Protein AF-A0A117M117-F1 (afdb_monomer_lite)

Sequence (108 aa):
MKLKLFFFVLFLSIVLFLTPSCIFRSNQPPLIEKESSGPSGDTLDDCITFEWLVYDDDGYVSLYQYRTDGGEWVDHVAKTSYTWCGYKEGDHTFRSGPKTTKDSLLNR

pLDDT: mean 75.39, std 14.09, range [37.31, 95.12]

Foldseek 3Di:
DVVVVVVVVVVVVVVVVPPPPPPDDDFDFKDFPDFPDWDDDDDPDQKTKTFTDIHGPPDDFQWKWKDKPPDDIDIDGPDRMDMDGDDDPDDMDMDMDGPDDPPDPPPD

Structure (mmCIF, N/CA/C/O backbone):
data_AF-A0A117M117-F1
#
_entry.id   AF-A0A117M117-F1
#
loop_
_atom_site.group_PDB
_atom_site.id
_atom_site.type_symbol
_atom_site.label_atom_id
_atom_site.label_alt_id
_atom_site.label_comp_id
_atom_site.label_asym_id
_atom_site.label_entity_id
_atom_site.label_seq_id
_atom_site.pdbx_PDB_ins_code
_atom_site.Cartn_x
_atom_site.Cartn_y
_atom_site.Cartn_z
_atom_site.occupancy
_atom_site.B_iso_or_equiv
_atom_site.auth_seq_id
_atom_site.auth_comp_id
_atom_site.auth_asym_id
_atom_site.auth_atom_id
_atom_site.pdbx_PDB_model_num
ATOM 1 N N . MET A 1 1 ? 56.160 -15.368 -36.048 1.00 62.97 1 MET A N 1
ATOM 2 C CA . MET A 1 1 ? 54.802 -15.900 -35.758 1.00 62.97 1 MET A CA 1
ATOM 3 C C . MET A 1 1 ? 54.343 -15.669 -34.314 1.00 62.97 1 MET A C 1
ATOM 5 O O . MET A 1 1 ? 53.168 -15.396 -34.126 1.00 62.97 1 MET A O 1
ATOM 9 N N . LYS A 1 2 ? 55.236 -15.690 -33.308 1.00 66.50 2 LYS A N 1
ATOM 10 C CA . LYS A 1 2 ? 54.878 -15.535 -31.879 1.00 66.50 2 LYS A CA 1
ATOM 11 C C . LYS A 1 2 ? 54.277 -14.167 -31.495 1.00 66.50 2 LYS A C 1
ATOM 13 O O . LYS A 1 2 ? 53.386 -14.114 -30.662 1.00 66.50 2 LYS A O 1
ATOM 18 N N . LEU A 1 3 ? 54.695 -13.083 -32.159 1.00 62.28 3 LEU A N 1
ATOM 19 C CA . LEU A 1 3 ? 54.204 -11.727 -31.873 1.00 62.28 3 LEU A CA 1
ATOM 20 C C . LEU A 1 3 ? 52.766 -11.479 -32.377 1.00 62.28 3 LEU A C 1
ATOM 22 O O . LEU A 1 3 ? 51.967 -10.871 -31.680 1.00 62.28 3 LEU A O 1
ATOM 26 N N . LYS A 1 4 ? 52.400 -12.020 -33.550 1.00 68.62 4 LYS A N 1
ATOM 27 C CA . LYS A 1 4 ? 51.019 -11.956 -34.076 1.00 68.62 4 LYS A CA 1
ATOM 28 C C . LYS A 1 4 ? 50.047 -12.791 -33.235 1.00 68.62 4 LYS A C 1
ATOM 30 O O . LYS A 1 4 ? 48.914 -12.377 -33.025 1.00 68.62 4 LYS A O 1
ATOM 35 N N . LEU A 1 5 ? 50.512 -13.935 -32.728 1.00 71.56 5 LEU A N 1
ATOM 36 C CA . LEU A 1 5 ? 49.729 -14.797 -31.843 1.00 71.56 5 LEU A CA 1
ATOM 37 C C . LEU A 1 5 ? 49.471 -14.130 -30.483 1.00 71.56 5 LEU A C 1
ATOM 39 O O . LEU A 1 5 ? 48.366 -14.225 -29.967 1.00 71.56 5 LEU A O 1
ATOM 43 N N . PHE A 1 6 ? 50.451 -13.398 -29.942 1.00 75.25 6 PHE A N 1
ATOM 44 C CA . PHE A 1 6 ? 50.291 -12.648 -28.694 1.00 75.25 6 PHE A CA 1
ATOM 45 C C . PHE A 1 6 ? 49.201 -11.572 -28.794 1.00 75.25 6 PHE A C 1
ATOM 47 O O . PHE A 1 6 ? 48.310 -11.528 -27.952 1.00 75.25 6 PHE A O 1
ATOM 54 N N . PHE A 1 7 ? 49.209 -10.758 -29.856 1.00 76.44 7 PHE A N 1
ATOM 55 C CA . PHE A 1 7 ? 48.164 -9.749 -30.067 1.00 76.44 7 PHE A CA 1
ATOM 56 C C . PHE A 1 7 ? 46.788 -10.363 -30.338 1.00 76.44 7 PHE A C 1
ATOM 58 O O . PHE A 1 7 ? 45.787 -9.813 -29.894 1.00 76.44 7 PHE A O 1
ATOM 65 N N . PHE A 1 8 ? 46.731 -11.514 -31.013 1.00 77.50 8 PHE A N 1
ATOM 66 C CA . PHE A 1 8 ? 45.481 -12.240 -31.232 1.00 77.50 8 PHE A CA 1
ATOM 67 C C . PHE A 1 8 ? 44.883 -12.764 -29.919 1.00 77.50 8 PHE A C 1
ATOM 69 O O . PHE A 1 8 ? 43.697 -12.577 -29.678 1.00 77.50 8 PHE A O 1
ATOM 76 N N . VAL A 1 9 ? 45.701 -13.354 -29.041 1.00 78.38 9 VAL A N 1
ATOM 77 C CA . VAL A 1 9 ? 45.261 -13.837 -27.719 1.00 78.38 9 VAL A CA 1
ATOM 78 C C . VAL A 1 9 ? 44.875 -12.672 -26.804 1.00 78.38 9 VAL A C 1
ATOM 80 O O . VAL A 1 9 ? 43.860 -12.750 -26.117 1.00 78.38 9 VAL A O 1
ATOM 83 N N . LEU A 1 10 ? 45.632 -11.571 -26.835 1.00 75.88 10 LEU A N 1
ATOM 84 C CA . LEU A 1 10 ? 45.311 -10.359 -26.083 1.00 75.88 10 LEU A CA 1
ATOM 85 C C . LEU A 1 10 ? 43.971 -9.769 -26.543 1.00 75.88 10 LEU A C 1
ATOM 87 O O . LEU A 1 10 ? 43.112 -9.488 -25.714 1.00 75.88 10 LEU A O 1
ATOM 91 N N . PHE A 1 11 ? 43.748 -9.666 -27.854 1.00 76.75 11 PHE A N 1
ATOM 92 C CA . PHE A 1 11 ? 42.479 -9.214 -28.421 1.00 76.75 11 PHE A CA 1
ATOM 93 C C . PHE A 1 11 ? 41.319 -10.151 -28.050 1.00 76.75 11 PHE A C 1
ATOM 95 O O . PHE A 1 11 ? 40.284 -9.671 -27.601 1.00 76.75 11 PHE A O 1
ATOM 102 N N . LEU A 1 12 ? 41.505 -11.475 -28.136 1.00 71.31 12 LEU A N 1
ATOM 103 C CA . LEU A 1 12 ? 40.491 -12.457 -27.735 1.00 71.31 12 LEU A CA 1
ATOM 104 C C . L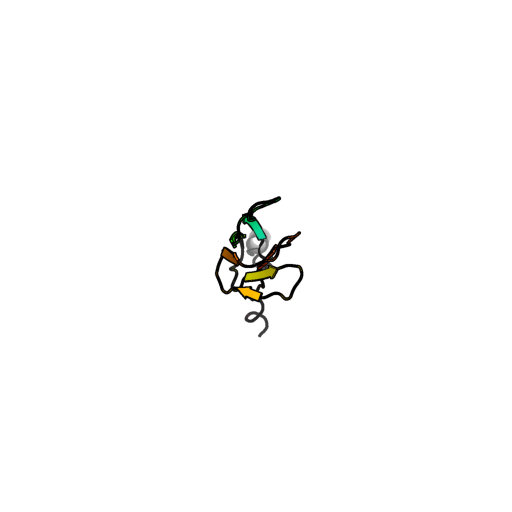EU A 1 12 ? 40.143 -12.347 -26.240 1.00 71.31 12 LEU A C 1
ATOM 106 O O . LEU A 1 12 ? 38.974 -12.421 -25.875 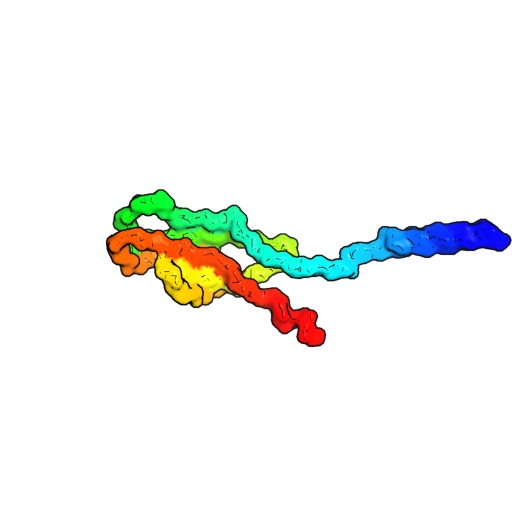1.00 71.31 12 LEU A O 1
ATOM 110 N N . SER A 1 13 ? 41.144 -12.125 -25.378 1.00 72.12 13 SER A N 1
ATOM 111 C CA . SER A 1 13 ? 40.929 -11.914 -23.942 1.00 72.12 13 SER A CA 1
ATOM 112 C C . SER A 1 13 ? 40.184 -10.613 -23.656 1.00 72.12 13 SER A C 1
ATOM 114 O O . SER A 1 13 ? 39.241 -10.615 -22.878 1.00 72.12 13 SER A O 1
ATOM 116 N N . ILE A 1 14 ? 40.534 -9.518 -24.337 1.00 69.12 14 ILE A N 1
ATOM 117 C CA . ILE A 1 14 ? 39.855 -8.229 -24.191 1.00 69.12 14 ILE A CA 1
ATOM 118 C C . ILE A 1 14 ? 38.399 -8.352 -24.646 1.00 69.12 14 ILE A C 1
ATOM 120 O O . ILE A 1 14 ? 37.514 -7.882 -23.949 1.00 69.12 14 ILE A O 1
ATOM 124 N N . VAL A 1 15 ? 38.124 -9.052 -25.750 1.00 66.25 15 VAL A N 1
ATOM 125 C CA . VAL A 1 15 ? 36.752 -9.323 -26.212 1.00 66.25 15 VAL A CA 1
ATOM 126 C C . VAL A 1 15 ? 35.966 -10.171 -25.200 1.00 66.25 15 VAL A C 1
ATOM 128 O O . VAL A 1 15 ? 34.791 -9.895 -24.989 1.00 66.25 15 VAL A O 1
ATOM 131 N N . LEU A 1 16 ? 36.605 -11.131 -24.516 1.00 59.19 16 LEU A N 1
ATOM 132 C CA . LEU A 1 16 ? 36.001 -11.909 -23.419 1.00 59.19 16 LEU A CA 1
ATOM 133 C C . LEU A 1 16 ? 35.727 -11.075 -22.150 1.00 59.19 16 LEU A C 1
ATOM 135 O O . LEU A 1 16 ? 34.789 -11.385 -21.425 1.00 59.19 16 LEU A O 1
ATOM 139 N N . PHE A 1 17 ? 36.503 -10.017 -21.883 1.00 58.53 17 PHE A N 1
ATOM 140 C CA . PHE A 1 17 ? 36.262 -9.069 -20.779 1.00 58.53 17 PHE A CA 1
ATOM 141 C C . PHE A 1 17 ? 35.341 -7.895 -21.164 1.00 58.53 17 PHE A C 1
ATOM 143 O O . PHE A 1 17 ? 34.839 -7.199 -20.284 1.00 58.53 17 PHE A O 1
ATOM 150 N N . LEU A 1 18 ? 35.121 -7.669 -22.464 1.00 56.16 18 LEU A N 1
ATOM 151 C CA . LEU A 1 18 ? 34.240 -6.637 -23.018 1.00 56.16 18 LEU A CA 1
ATOM 152 C C . LEU A 1 18 ? 32.874 -7.177 -23.448 1.00 56.16 18 LEU A C 1
ATOM 154 O O . LEU A 1 18 ? 32.073 -6.403 -23.973 1.00 56.16 18 LEU A O 1
ATOM 158 N N . THR A 1 19 ? 32.566 -8.463 -23.238 1.00 58.62 19 THR A N 1
ATOM 159 C CA . THR A 1 19 ? 31.166 -8.881 -23.304 1.00 58.62 19 THR A CA 1
ATOM 160 C C . THR A 1 19 ? 30.449 -8.137 -22.184 1.00 58.62 19 THR A C 1
ATOM 162 O O . THR A 1 19 ? 30.773 -8.380 -21.017 1.00 58.62 19 THR A O 1
ATOM 165 N N . PRO A 1 20 ? 29.523 -7.209 -22.483 1.00 59.50 20 PRO A N 1
ATOM 166 C CA . PRO A 1 20 ? 28.712 -6.635 -21.432 1.00 59.50 20 PRO A CA 1
ATOM 167 C C . PRO A 1 20 ? 28.053 -7.810 -20.722 1.00 59.50 20 PRO A C 1
ATOM 169 O O . PRO A 1 20 ? 27.598 -8.753 -21.374 1.00 59.50 20 PRO A O 1
ATOM 172 N N . SER A 1 21 ? 28.005 -7.759 -19.400 1.00 58.28 21 SER A N 1
ATOM 173 C CA . SER A 1 21 ? 27.221 -8.653 -18.552 1.00 58.28 21 SER A CA 1
ATOM 174 C C . SER A 1 21 ? 25.712 -8.476 -18.810 1.00 58.28 21 SER A C 1
ATOM 176 O O . SER A 1 21 ? 24.921 -8.311 -17.893 1.00 58.28 21 SER A O 1
ATOM 178 N N . CYS A 1 22 ? 25.299 -8.451 -20.076 1.00 58.56 22 CYS A N 1
ATOM 179 C CA . CYS A 1 22 ? 23.939 -8.508 -20.568 1.00 58.56 22 CYS A CA 1
ATOM 180 C C . CYS A 1 22 ? 23.577 -9.988 -20.703 1.00 58.56 22 CYS A C 1
ATOM 182 O O . CYS A 1 22 ? 23.386 -10.528 -21.788 1.00 58.56 22 CYS A O 1
ATOM 184 N N . ILE A 1 23 ? 23.552 -10.683 -19.575 1.00 54.88 23 ILE A N 1
ATOM 185 C CA . ILE A 1 23 ? 22.803 -11.925 -19.470 1.00 54.88 23 ILE A CA 1
ATOM 186 C C . ILE A 1 23 ? 21.710 -11.582 -18.470 1.00 54.88 23 ILE A C 1
ATOM 188 O O . ILE A 1 23 ? 21.960 -11.588 -17.274 1.00 54.88 23 ILE A O 1
ATOM 192 N N . PHE A 1 24 ? 20.572 -11.125 -19.006 1.00 55.47 24 PHE A N 1
ATOM 193 C CA . PHE A 1 24 ? 19.278 -10.929 -18.342 1.00 55.47 24 PHE A CA 1
ATOM 194 C C . PHE A 1 24 ? 19.341 -10.604 -16.839 1.00 55.47 24 PHE A C 1
ATOM 196 O O . PHE A 1 24 ? 19.401 -11.510 -16.007 1.00 55.47 24 PHE A O 1
ATOM 203 N N . ARG A 1 25 ? 19.206 -9.324 -16.458 1.00 61.91 25 ARG A N 1
ATOM 204 C CA . ARG A 1 25 ? 18.706 -9.053 -15.103 1.00 61.91 25 ARG A CA 1
ATOM 205 C C . ARG A 1 25 ? 17.305 -9.653 -15.011 1.00 61.91 25 ARG A C 1
ATOM 207 O O . ARG A 1 25 ? 16.420 -9.253 -15.763 1.00 61.91 25 ARG A O 1
ATOM 214 N N . SER A 1 26 ? 17.143 -10.652 -14.144 1.00 67.50 26 SER A N 1
ATOM 215 C CA . SER A 1 26 ? 15.820 -11.135 -13.754 1.00 67.50 26 SER A CA 1
ATOM 216 C C . SER A 1 26 ? 15.041 -9.965 -13.176 1.00 67.50 26 SER A C 1
ATOM 218 O O . SER A 1 26 ? 15.611 -9.207 -12.394 1.00 67.50 26 SER A O 1
ATOM 220 N N . ASN A 1 27 ? 13.763 -9.860 -13.535 1.00 67.69 27 ASN A N 1
ATOM 221 C CA . ASN A 1 27 ? 12.874 -8.876 -12.937 1.00 67.69 27 ASN A CA 1
ATOM 222 C C . ASN A 1 27 ? 12.843 -9.061 -11.416 1.00 67.69 27 ASN A C 1
ATOM 224 O O . ASN A 1 27 ? 12.623 -10.182 -10.940 1.00 67.69 27 ASN A O 1
ATOM 228 N N . GLN A 1 28 ? 13.052 -7.986 -10.669 1.00 70.69 28 GLN A N 1
ATOM 229 C CA . GLN A 1 28 ? 12.883 -7.973 -9.225 1.00 70.69 28 GLN A CA 1
ATOM 230 C C . GLN A 1 28 ? 11.432 -7.602 -8.882 1.00 70.69 28 GLN A C 1
ATOM 232 O O . GLN A 1 28 ? 10.774 -6.867 -9.621 1.00 70.69 28 GLN A O 1
ATOM 237 N N . PRO A 1 29 ? 10.859 -8.162 -7.802 1.00 70.31 29 PRO A N 1
ATOM 238 C CA . PRO A 1 29 ? 9.561 -7.707 -7.339 1.00 70.31 29 PRO A CA 1
ATOM 239 C C . PRO A 1 29 ? 9.674 -6.251 -6.853 1.00 70.31 29 PRO A C 1
ATOM 241 O O . PRO A 1 29 ? 10.667 -5.907 -6.207 1.00 70.31 29 PRO A O 1
ATOM 244 N N . PRO A 1 30 ? 8.656 -5.415 -7.105 1.00 71.94 30 PRO A N 1
ATOM 245 C CA . PRO A 1 30 ? 8.628 -4.044 -6.611 1.00 71.94 30 PRO A CA 1
ATOM 246 C C . PRO A 1 30 ? 8.710 -4.002 -5.078 1.00 71.94 30 PRO A C 1
ATOM 248 O O . PRO A 1 30 ? 8.064 -4.791 -4.382 1.00 71.94 30 PRO A O 1
ATOM 251 N N . LEU A 1 31 ? 9.483 -3.055 -4.552 1.00 72.12 31 LEU A N 1
ATOM 252 C CA . LEU A 1 31 ? 9.697 -2.847 -3.126 1.00 72.12 31 LEU A CA 1
ATOM 253 C C . LEU A 1 31 ? 8.743 -1.772 -2.596 1.00 72.12 31 LEU A C 1
ATOM 255 O O . LEU A 1 31 ? 8.646 -0.677 -3.148 1.00 72.12 31 LEU A O 1
ATOM 259 N N . ILE A 1 32 ? 8.045 -2.062 -1.498 1.00 68.56 32 ILE A N 1
ATOM 260 C CA . ILE A 1 32 ? 7.271 -1.042 -0.786 1.00 68.56 32 ILE A CA 1
ATOM 261 C C . ILE A 1 32 ? 8.259 -0.221 0.051 1.00 68.56 32 ILE A C 1
ATOM 263 O O . ILE A 1 32 ? 8.751 -0.695 1.072 1.00 68.56 32 ILE A O 1
ATOM 267 N N . GLU A 1 33 ? 8.582 0.993 -0.402 1.00 61.44 33 GLU A N 1
ATOM 268 C CA . GLU A 1 33 ? 9.515 1.892 0.298 1.00 61.44 33 GLU A CA 1
ATOM 269 C C . GLU A 1 33 ? 8.881 2.524 1.534 1.00 61.44 33 GLU A C 1
ATOM 271 O O . GLU A 1 33 ? 9.550 2.755 2.542 1.00 61.44 33 GLU A O 1
ATOM 276 N N . LYS A 1 34 ? 7.580 2.818 1.458 1.00 60.91 34 LYS A N 1
ATOM 277 C CA . LYS A 1 34 ? 6.828 3.390 2.568 1.00 60.91 34 LYS A CA 1
ATOM 278 C C . LYS A 1 34 ? 5.361 3.005 2.454 1.00 60.91 34 LYS A C 1
ATOM 280 O O . LYS A 1 34 ? 4.650 3.507 1.583 1.00 60.91 34 LYS A O 1
ATOM 285 N N . GLU A 1 35 ? 4.892 2.179 3.383 1.00 61.84 35 GLU A N 1
ATOM 286 C CA . GLU A 1 35 ? 3.489 2.222 3.780 1.00 61.84 35 GLU A CA 1
ATOM 287 C C . GLU A 1 35 ? 3.346 3.496 4.614 1.00 61.84 35 GLU A C 1
ATOM 289 O O . GLU A 1 35 ? 3.787 3.551 5.762 1.00 61.84 35 GLU A O 1
ATOM 294 N N . SER A 1 36 ? 2.821 4.577 4.034 1.00 54.97 36 SER A N 1
ATOM 295 C CA . SER A 1 36 ? 2.369 5.709 4.841 1.00 54.97 36 SER A CA 1
ATOM 296 C C . SER A 1 36 ? 1.030 5.277 5.419 1.00 54.97 36 SER A C 1
ATOM 298 O O . SER A 1 36 ? -0.042 5.635 4.928 1.00 54.97 36 SER A O 1
ATOM 300 N N . SER A 1 37 ? 1.123 4.375 6.396 1.00 61.12 37 SER A N 1
ATOM 301 C CA . SER A 1 37 ? -0.007 3.842 7.129 1.00 61.12 37 SER A CA 1
ATOM 302 C C . SER A 1 37 ? -0.853 5.016 7.603 1.00 61.12 37 SER A C 1
ATOM 304 O O . SER A 1 37 ? -0.312 6.025 8.066 1.00 61.12 37 SER A O 1
ATOM 306 N N . GLY A 1 38 ? -2.173 4.873 7.518 1.00 61.19 38 GLY A N 1
ATOM 307 C CA . GLY A 1 38 ? -3.081 5.690 8.312 1.00 61.19 38 GLY A CA 1
ATOM 308 C C . GLY A 1 38 ? -2.704 5.657 9.807 1.00 61.19 38 GLY A C 1
ATOM 309 O O . GLY A 1 38 ? -1.704 5.035 10.185 1.00 61.19 38 GLY A O 1
ATOM 310 N N . PRO A 1 39 ? -3.470 6.327 10.682 1.00 62.19 39 PRO A N 1
ATOM 311 C CA . PRO A 1 39 ? -3.164 6.360 12.107 1.00 62.19 39 PRO A CA 1
ATOM 312 C C . PRO A 1 39 ? -2.869 4.948 12.631 1.00 62.19 39 PRO A C 1
ATOM 314 O O . PRO A 1 39 ? -3.638 4.013 12.418 1.00 62.19 39 PRO A O 1
ATOM 317 N N . SER A 1 40 ? -1.711 4.782 13.269 1.00 64.94 40 SER A N 1
ATOM 318 C CA . SER A 1 40 ? -1.413 3.588 14.049 1.00 64.94 40 SER A CA 1
ATOM 319 C C . SER A 1 40 ? -1.967 3.800 15.456 1.00 64.94 40 SER A C 1
ATOM 321 O O . SER A 1 40 ? -1.556 4.754 16.120 1.00 64.94 40 SER A O 1
ATOM 323 N N . GLY A 1 41 ? -2.852 2.915 15.910 1.00 73.06 41 GLY A N 1
ATOM 324 C CA . GLY A 1 41 ? -3.526 3.019 17.207 1.00 73.06 41 GLY A CA 1
ATOM 325 C C . GLY A 1 41 ? -4.994 3.420 17.076 1.00 73.06 41 GLY A C 1
ATOM 326 O O . GLY A 1 41 ? -5.552 3.401 15.980 1.00 73.06 41 GLY A O 1
ATOM 327 N N . ASP A 1 42 ? -5.608 3.760 18.204 1.00 79.88 42 ASP A N 1
ATOM 328 C CA . ASP A 1 42 ? -7.031 4.090 18.263 1.00 79.88 42 ASP A CA 1
ATOM 329 C C . ASP A 1 42 ? -7.321 5.404 17.522 1.00 79.88 42 ASP A C 1
ATOM 331 O O . ASP A 1 42 ? -6.615 6.403 17.688 1.00 79.88 42 ASP A O 1
ATOM 335 N N . THR A 1 43 ? -8.390 5.423 16.728 1.00 85.75 43 THR A N 1
ATOM 336 C CA . THR A 1 43 ? -8.925 6.641 16.114 1.00 85.75 43 THR A CA 1
ATOM 337 C C . THR A 1 43 ? -10.445 6.685 16.244 1.00 85.75 43 THR A C 1
ATOM 339 O O . THR A 1 43 ? -11.103 5.650 16.323 1.00 85.75 43 THR A O 1
ATOM 342 N N . LEU A 1 44 ? -10.990 7.902 16.282 1.00 87.12 44 LEU A N 1
ATOM 343 C CA . LEU A 1 44 ? -12.427 8.187 16.235 1.00 87.12 44 LEU A CA 1
ATOM 344 C C . LEU A 1 44 ? -12.872 8.663 14.846 1.00 87.12 44 LEU A C 1
ATOM 346 O O . LEU A 1 44 ? -14.008 9.101 14.685 1.00 87.12 44 LEU A O 1
ATOM 350 N N . ASP A 1 45 ? -11.971 8.645 13.863 1.00 88.94 45 ASP A N 1
ATOM 351 C CA . ASP A 1 45 ? -12.314 8.999 12.494 1.00 88.94 45 ASP A CA 1
ATOM 352 C C . ASP A 1 45 ? -13.292 7.964 11.921 1.00 88.94 45 ASP A C 1
ATOM 354 O O . ASP A 1 45 ? -13.164 6.770 12.185 1.00 88.94 45 ASP A O 1
ATOM 358 N N . ASP A 1 46 ? -14.228 8.410 11.084 1.00 89.88 46 ASP A N 1
ATOM 359 C CA . ASP A 1 46 ? -15.128 7.526 10.320 1.00 89.88 46 ASP A CA 1
ATOM 360 C C . ASP A 1 46 ? -14.539 7.135 8.951 1.00 89.88 46 ASP A C 1
ATOM 362 O O . ASP A 1 46 ? -15.100 6.304 8.225 1.00 89.88 46 ASP A O 1
ATOM 366 N N . CYS A 1 47 ? -13.435 7.787 8.576 1.00 90.50 47 CYS A N 1
ATOM 367 C CA . CYS A 1 47 ? -12.724 7.630 7.318 1.00 90.50 47 CYS A CA 1
ATOM 368 C C . CYS A 1 47 ? -11.215 7.762 7.537 1.00 90.50 47 CYS A C 1
ATOM 370 O O . CYS A 1 47 ? -10.749 8.780 8.044 1.00 90.50 47 CYS A O 1
ATOM 372 N N . ILE A 1 48 ? -10.443 6.797 7.043 1.00 89.12 48 ILE A N 1
ATOM 373 C CA . ILE A 1 48 ? -8.978 6.834 7.063 1.00 89.12 48 ILE A CA 1
ATOM 374 C C . ILE A 1 48 ? -8.453 6.805 5.634 1.00 89.12 48 ILE A C 1
ATOM 376 O O . ILE A 1 48 ? -8.851 5.957 4.834 1.00 89.12 48 ILE A O 1
ATOM 380 N N . THR A 1 49 ? -7.515 7.699 5.325 1.00 88.88 49 THR A N 1
ATOM 381 C CA . THR A 1 49 ? -6.764 7.661 4.068 1.00 88.88 49 THR A CA 1
ATOM 382 C C . THR A 1 49 ? -5.425 6.974 4.285 1.00 88.88 49 THR A C 1
ATOM 384 O O . THR A 1 49 ? -4.624 7.395 5.115 1.00 88.88 49 THR A O 1
ATOM 387 N N . PHE A 1 50 ? -5.189 5.923 3.509 1.00 87.62 50 PHE A N 1
ATOM 388 C CA . PHE A 1 50 ? -3.923 5.209 3.431 1.00 87.62 50 PHE A CA 1
ATOM 389 C C . PHE A 1 50 ? -3.191 5.641 2.170 1.00 87.62 50 PHE A C 1
ATOM 391 O O . PHE A 1 50 ? -3.804 5.712 1.104 1.00 87.62 50 PHE A O 1
ATOM 398 N N . GLU A 1 51 ? -1.888 5.882 2.278 1.00 86.12 51 GLU A N 1
ATOM 399 C CA . GLU A 1 51 ? -1.028 6.225 1.146 1.00 86.12 51 GLU A CA 1
ATOM 400 C C . GLU A 1 51 ? 0.171 5.274 1.101 1.00 86.12 51 GLU A C 1
ATOM 402 O O . GLU A 1 51 ? 0.689 4.847 2.134 1.00 86.12 51 GLU A O 1
ATOM 407 N N . TRP A 1 52 ? 0.637 4.919 -0.091 1.00 83.06 52 TRP A N 1
ATOM 408 C CA . TRP A 1 52 ? 1.793 4.040 -0.240 1.00 83.06 52 TRP A CA 1
ATOM 409 C C . TRP A 1 52 ? 2.696 4.463 -1.390 1.00 83.06 52 TRP A C 1
ATOM 411 O O . TRP A 1 52 ? 2.243 4.894 -2.450 1.00 83.06 52 TRP A O 1
ATOM 421 N N . LEU A 1 53 ? 3.998 4.302 -1.172 1.00 78.44 53 LEU A N 1
ATOM 422 C CA . LEU A 1 53 ? 5.037 4.516 -2.170 1.00 78.44 53 LEU A CA 1
ATOM 423 C C . LEU A 1 53 ? 5.692 3.181 -2.503 1.00 78.44 53 LEU A C 1
ATOM 425 O O . LEU A 1 53 ? 6.077 2.420 -1.611 1.00 78.44 53 LEU A O 1
ATOM 429 N N . VAL A 1 54 ? 5.810 2.910 -3.799 1.00 76.56 54 VAL A N 1
ATOM 430 C CA . VAL A 1 54 ? 6.419 1.687 -4.316 1.00 76.56 54 VAL A CA 1
ATOM 431 C C . VAL A 1 54 ? 7.537 2.057 -5.271 1.00 76.56 54 VAL A C 1
ATOM 433 O O . VAL A 1 54 ? 7.354 2.891 -6.158 1.00 76.56 54 VAL A O 1
ATOM 436 N N . TYR A 1 55 ? 8.675 1.415 -5.063 1.00 76.38 55 TYR A N 1
ATOM 437 C CA . TYR A 1 55 ? 9.887 1.571 -5.837 1.00 76.38 55 TYR A CA 1
ATOM 438 C C . TYR A 1 55 ? 10.137 0.303 -6.645 1.00 76.38 55 TYR A C 1
ATOM 440 O O . TYR A 1 55 ? 10.039 -0.811 -6.133 1.00 76.38 55 TYR A O 1
ATOM 448 N N . ASP A 1 56 ? 10.432 0.485 -7.922 1.00 77.56 56 ASP A N 1
ATOM 449 C CA . ASP A 1 56 ? 10.761 -0.585 -8.854 1.00 77.56 56 ASP A CA 1
ATOM 450 C C . ASP A 1 56 ? 11.950 -0.086 -9.686 1.00 77.56 56 ASP A C 1
ATOM 452 O O . ASP A 1 56 ? 11.802 0.816 -10.511 1.00 77.56 56 ASP A O 1
ATOM 456 N N . ASP A 1 57 ? 13.154 -0.569 -9.371 1.00 78.38 57 ASP A N 1
ATOM 457 C CA . ASP A 1 57 ? 14.413 -0.063 -9.932 1.00 78.38 57 ASP A CA 1
ATOM 458 C C . ASP A 1 57 ? 14.693 -0.588 -11.343 1.00 78.38 57 ASP A C 1
ATOM 460 O O . ASP A 1 57 ? 15.476 0.003 -12.095 1.00 78.38 57 ASP A O 1
ATOM 464 N N . ASP A 1 58 ? 14.048 -1.693 -11.710 1.00 74.69 58 ASP A N 1
ATOM 465 C CA . ASP A 1 58 ? 14.188 -2.336 -13.006 1.00 74.69 58 ASP A CA 1
ATOM 466 C C . ASP A 1 58 ? 12.899 -2.284 -13.849 1.00 74.69 58 ASP A C 1
ATOM 468 O O . ASP A 1 58 ? 12.905 -2.750 -14.998 1.00 74.69 58 ASP A O 1
ATOM 472 N N . GLY A 1 59 ? 11.806 -1.715 -13.321 1.00 75.56 59 GLY A N 1
ATOM 473 C CA . GLY A 1 59 ? 10.464 -1.827 -13.890 1.00 75.56 59 GLY A CA 1
ATOM 474 C C . GLY A 1 59 ? 9.471 -0.710 -13.563 1.00 75.56 59 GLY A C 1
ATOM 475 O O . GLY A 1 59 ? 9.813 0.451 -13.354 1.00 75.56 59 GLY A O 1
ATOM 476 N N . TYR A 1 60 ? 8.192 -1.074 -13.651 1.00 73.00 60 TYR A N 1
ATOM 477 C CA . TYR A 1 60 ? 7.059 -0.235 -13.280 1.00 73.00 60 TYR A CA 1
ATOM 478 C C . TYR A 1 60 ? 5.920 -1.108 -12.745 1.00 73.00 60 TYR A C 1
ATOM 480 O O . TYR A 1 60 ? 5.678 -2.225 -13.212 1.00 73.00 60 TYR A O 1
ATOM 488 N N . VAL A 1 61 ? 5.148 -0.555 -11.810 1.00 75.94 61 VAL A N 1
ATOM 489 C CA . VAL A 1 61 ? 3.976 -1.224 -11.240 1.00 75.94 61 VAL A CA 1
ATOM 490 C C . VAL A 1 61 ? 2.737 -0.863 -12.052 1.00 75.94 61 VAL A C 1
ATOM 492 O O . VAL A 1 61 ? 2.313 0.287 -12.100 1.00 75.94 61 VAL A O 1
ATOM 495 N N . SER A 1 62 ? 2.132 -1.860 -12.688 1.00 76.75 62 SER A N 1
ATOM 496 C CA . SER A 1 62 ? 0.915 -1.701 -13.494 1.00 76.75 62 SER A CA 1
ATOM 497 C C . SER A 1 62 ? -0.378 -1.701 -12.673 1.00 76.75 62 SER A C 1
ATOM 499 O O . SER A 1 62 ? -1.396 -1.176 -13.123 1.00 76.75 62 SER A O 1
ATOM 501 N N . LEU A 1 63 ? -0.364 -2.311 -11.485 1.00 81.81 63 LEU A N 1
ATOM 502 C CA . LEU A 1 63 ? -1.558 -2.529 -10.678 1.00 81.81 63 LEU A CA 1
ATOM 503 C C . LEU A 1 63 ? -1.209 -2.649 -9.194 1.00 81.81 63 LEU A C 1
ATOM 505 O O . LEU A 1 63 ? -0.322 -3.421 -8.825 1.00 81.81 63 LEU A O 1
ATOM 509 N N . TYR A 1 64 ? -1.949 -1.920 -8.361 1.00 85.38 64 TYR A N 1
ATOM 510 C CA . TYR A 1 64 ? -1.954 -2.081 -6.911 1.00 85.38 64 TYR A CA 1
ATOM 511 C C . TYR A 1 64 ? -3.196 -2.843 -6.469 1.00 85.38 64 TYR A C 1
ATOM 513 O O . TYR A 1 64 ? -4.190 -2.916 -7.193 1.00 85.38 64 TYR A O 1
ATOM 521 N N . GLN A 1 65 ? -3.136 -3.391 -5.266 1.00 90.38 65 GLN A N 1
ATOM 522 C CA . GLN A 1 65 ? -4.261 -3.990 -4.577 1.00 90.38 65 GLN A CA 1
ATOM 523 C C . GLN A 1 65 ? -4.300 -3.538 -3.128 1.00 90.38 65 GLN A C 1
ATOM 525 O O . GLN A 1 65 ? -3.274 -3.185 -2.543 1.00 90.38 65 GLN A O 1
ATOM 530 N N . TYR A 1 66 ? -5.486 -3.610 -2.541 1.00 90.94 66 TYR A N 1
ATOM 531 C CA . TYR A 1 66 ? -5.671 -3.483 -1.104 1.00 90.94 66 TYR A CA 1
ATOM 532 C C . TYR A 1 66 ? -6.671 -4.518 -0.592 1.00 90.94 66 TYR A C 1
ATOM 534 O O . TYR A 1 66 ? -7.433 -5.101 -1.365 1.00 90.94 66 TYR A O 1
ATOM 542 N N . ARG A 1 67 ? -6.671 -4.741 0.721 1.00 92.75 67 ARG A N 1
ATOM 543 C CA . ARG A 1 67 ? -7.728 -5.470 1.425 1.00 92.75 67 ARG A CA 1
ATOM 544 C C . ARG A 1 67 ? -7.922 -4.928 2.833 1.00 92.75 67 ARG A C 1
ATOM 546 O O . ARG A 1 67 ? -6.978 -4.441 3.459 1.00 92.75 67 ARG A O 1
ATOM 553 N N . THR A 1 68 ? -9.141 -5.079 3.327 1.00 92.81 68 THR A N 1
ATOM 554 C CA . THR A 1 68 ? -9.566 -4.701 4.676 1.00 92.81 68 THR A CA 1
ATOM 555 C C . THR A 1 68 ? -9.964 -5.954 5.446 1.00 92.81 68 THR A C 1
ATOM 557 O O . THR A 1 68 ? -10.594 -6.848 4.881 1.00 92.81 68 THR A O 1
ATOM 560 N N . ASP A 1 69 ? -9.583 -6.037 6.717 1.00 94.06 69 ASP A N 1
ATOM 561 C CA . ASP A 1 69 ? -9.993 -7.079 7.669 1.00 94.06 69 ASP A CA 1
ATOM 562 C C . ASP A 1 69 ? -9.787 -8.514 7.169 1.00 94.06 69 ASP A C 1
ATOM 564 O O . ASP A 1 69 ? -10.587 -9.416 7.405 1.00 94.06 69 ASP A O 1
ATOM 568 N N . GLY A 1 70 ? -8.691 -8.726 6.435 1.00 92.31 70 GLY A N 1
ATOM 569 C CA . GLY A 1 70 ? -8.344 -10.033 5.878 1.00 92.31 70 GLY A CA 1
ATOM 570 C C . GLY A 1 70 ? -9.261 -10.521 4.752 1.00 92.31 70 GLY A C 1
ATOM 571 O O . GLY A 1 70 ? -9.121 -11.674 4.349 1.00 92.31 70 GLY A O 1
ATOM 572 N N . GLY A 1 71 ? -10.149 -9.669 4.232 1.00 95.12 71 GLY A N 1
ATOM 573 C CA . GLY A 1 71 ? -11.009 -9.975 3.092 1.00 95.12 71 GLY A CA 1
ATOM 574 C C . GLY A 1 71 ? -10.254 -10.158 1.771 1.00 95.12 71 GLY A C 1
ATOM 575 O O . GLY A 1 71 ? -9.019 -10.197 1.713 1.00 95.12 71 GLY A O 1
ATOM 576 N N . GLU A 1 72 ? -11.025 -10.260 0.691 1.00 94.94 72 GLU A N 1
ATOM 577 C CA . GLU A 1 72 ? -10.490 -10.422 -0.660 1.00 94.94 72 GLU A CA 1
ATOM 578 C C . GLU A 1 72 ? -9.674 -9.206 -1.109 1.00 94.94 72 GLU A C 1
ATOM 580 O O . GLU A 1 72 ? -9.958 -8.061 -0.749 1.00 94.94 72 GLU A O 1
ATOM 585 N N . TRP A 1 73 ? -8.656 -9.463 -1.931 1.00 91.94 73 TRP A N 1
ATOM 586 C CA . TRP A 1 73 ? -7.871 -8.403 -2.552 1.00 91.94 73 TRP A CA 1
ATOM 587 C C . TRP A 1 73 ? -8.679 -7.695 -3.639 1.00 91.94 73 TRP A C 1
ATOM 589 O O . TRP A 1 73 ? -9.207 -8.331 -4.552 1.00 91.94 73 TRP A O 1
ATOM 599 N N . VAL A 1 74 ? -8.719 -6.368 -3.566 1.00 92.38 74 VAL A N 1
ATOM 600 C CA . VAL A 1 74 ? -9.390 -5.497 -4.533 1.00 92.38 74 VAL A CA 1
ATOM 601 C C . VAL A 1 74 ? -8.350 -4.804 -5.402 1.00 92.38 74 VAL A C 1
ATOM 603 O O . VAL A 1 74 ? -7.386 -4.234 -4.893 1.00 92.38 74 VAL A O 1
ATOM 606 N N . ASP A 1 75 ? -8.557 -4.842 -6.717 1.00 91.44 75 ASP A N 1
ATOM 607 C CA . ASP A 1 75 ? -7.703 -4.177 -7.700 1.00 91.44 75 ASP A CA 1
ATOM 608 C C . ASP A 1 75 ? -7.890 -2.656 -7.648 1.00 91.44 75 ASP A C 1
ATOM 610 O O . ASP A 1 75 ? -8.997 -2.138 -7.790 1.00 91.44 75 ASP A O 1
ATOM 614 N N . HIS A 1 76 ? -6.783 -1.932 -7.486 1.00 87.38 76 HIS A N 1
ATOM 615 C CA . HIS A 1 76 ? -6.743 -0.480 -7.327 1.00 87.38 76 HIS A CA 1
ATOM 616 C C . HIS A 1 76 ? -5.782 0.128 -8.344 1.00 87.38 76 HIS A C 1
ATOM 618 O O . HIS A 1 76 ? -4.613 0.411 -8.078 1.00 87.38 76 HIS A O 1
ATOM 624 N N . VAL A 1 77 ? -6.276 0.249 -9.573 1.00 78.00 77 VAL A N 1
ATOM 625 C CA . VAL A 1 77 ? -5.468 0.586 -10.752 1.00 78.00 77 VAL A CA 1
ATOM 626 C C . VAL A 1 77 ? -4.738 1.923 -10.564 1.00 78.00 77 VAL A C 1
ATOM 628 O O . VAL A 1 77 ? -5.378 2.968 -10.460 1.00 78.00 77 VAL A O 1
ATOM 631 N N . ALA A 1 78 ? -3.399 1.865 -10.551 1.00 67.62 78 ALA A N 1
ATOM 632 C CA . ALA A 1 78 ? -2.444 2.984 -10.568 1.00 67.62 78 ALA A CA 1
ATOM 633 C C . ALA A 1 78 ? -2.662 4.121 -9.543 1.00 67.62 78 ALA A C 1
ATOM 635 O O . ALA A 1 78 ? -2.121 5.213 -9.707 1.00 67.62 78 ALA A O 1
ATOM 636 N N . LYS A 1 79 ? -3.430 3.886 -8.478 1.00 75.00 79 LYS A N 1
ATOM 637 C CA . LYS A 1 79 ? -3.621 4.847 -7.388 1.00 75.00 79 LYS A CA 1
ATOM 638 C C . LYS A 1 79 ? -2.755 4.449 -6.198 1.00 75.00 79 LYS A C 1
ATOM 640 O O . LYS A 1 79 ? -2.763 3.294 -5.784 1.00 75.00 79 LYS A O 1
ATOM 645 N N . THR A 1 80 ? -2.043 5.421 -5.643 1.00 85.12 80 THR A N 1
ATOM 646 C CA . THR A 1 80 ? -1.168 5.273 -4.470 1.00 85.12 80 THR A CA 1
ATOM 647 C C . THR A 1 80 ? -1.856 5.652 -3.161 1.00 85.12 80 THR A C 1
ATOM 649 O O . THR A 1 80 ? -1.195 5.785 -2.136 1.00 85.12 80 THR A O 1
ATOM 652 N N . SER A 1 81 ? -3.176 5.848 -3.184 1.00 87.25 81 SER A N 1
ATOM 653 C CA . SER A 1 81 ? -3.961 6.157 -1.996 1.00 87.25 81 SER A CA 1
ATOM 654 C C . SER A 1 81 ? -5.351 5.538 -2.034 1.00 87.25 81 SER A C 1
ATOM 656 O O . SER A 1 81 ? -5.944 5.363 -3.105 1.00 87.25 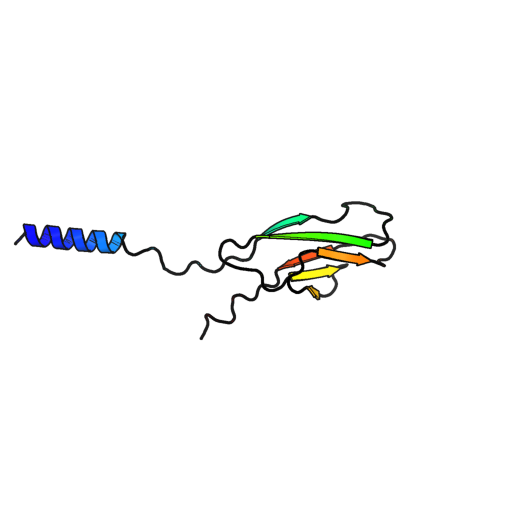81 SER A O 1
ATOM 658 N N . TYR A 1 82 ? -5.885 5.217 -0.860 1.00 90.12 82 TYR A N 1
ATOM 659 C CA . TYR A 1 82 ? -7.246 4.726 -0.683 1.00 90.12 82 TYR A CA 1
ATOM 660 C C . TYR A 1 82 ? -7.853 5.274 0.607 1.00 90.12 82 TYR A C 1
ATOM 662 O O . TYR A 1 82 ? -7.239 5.182 1.668 1.00 90.12 82 TYR A O 1
ATOM 670 N N . THR A 1 83 ? -9.069 5.811 0.511 1.00 91.44 83 THR A N 1
ATOM 671 C CA . THR A 1 83 ? -9.850 6.245 1.673 1.00 91.44 83 THR A CA 1
ATOM 672 C C . THR A 1 83 ? -10.863 5.166 2.024 1.00 91.44 83 THR A C 1
ATOM 674 O O . THR A 1 83 ? -11.775 4.881 1.246 1.00 91.44 83 THR A O 1
ATOM 677 N N . TRP A 1 84 ? -10.701 4.569 3.200 1.00 92.19 84 TRP A N 1
ATOM 678 C CA . TRP A 1 84 ? -11.630 3.598 3.756 1.00 92.19 84 TRP A CA 1
ATOM 679 C C . TRP A 1 84 ? -12.560 4.290 4.748 1.00 92.19 84 TRP A C 1
ATOM 681 O O . TRP A 1 84 ? -12.085 4.839 5.734 1.00 92.19 84 TRP A O 1
ATOM 691 N N . CYS A 1 85 ? -13.867 4.256 4.486 1.00 92.69 85 CYS A N 1
ATOM 692 C CA . CYS A 1 85 ? -14.896 4.814 5.362 1.00 92.69 85 CYS A CA 1
ATOM 693 C C . CYS A 1 85 ? -15.895 3.745 5.814 1.00 92.69 85 CYS A C 1
ATOM 695 O O . CYS A 1 85 ? -16.073 2.732 5.131 1.00 92.69 85 CYS A O 1
ATOM 697 N N . GLY A 1 86 ? -16.617 4.023 6.902 1.00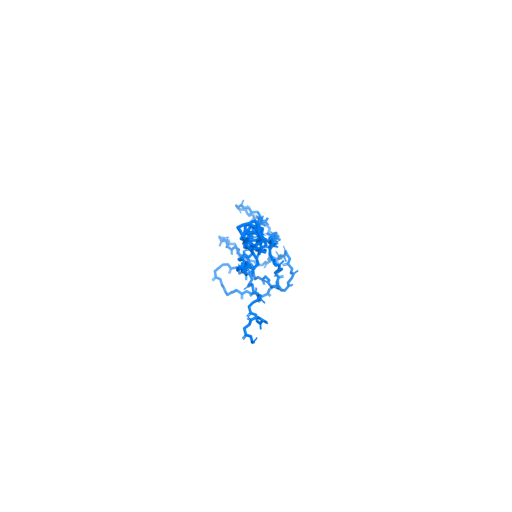 91.44 86 GLY A N 1
ATOM 698 C CA . GLY A 1 86 ? -17.788 3.239 7.314 1.00 91.44 86 GLY A CA 1
ATOM 699 C C . GLY A 1 86 ? -17.458 1.847 7.858 1.00 91.44 86 GLY A C 1
ATOM 700 O O . GLY A 1 86 ? -18.298 0.946 7.793 1.00 91.44 86 GLY A O 1
ATOM 701 N N . TYR A 1 87 ? -16.241 1.659 8.369 1.00 90.31 87 TYR A N 1
ATOM 702 C CA . TYR A 1 87 ? -15.919 0.521 9.223 1.00 90.31 87 TYR A CA 1
ATOM 703 C C . TYR A 1 87 ? -16.673 0.632 10.556 1.00 90.31 87 TYR A C 1
ATOM 705 O O . TYR A 1 87 ? -17.186 1.690 10.921 1.00 90.31 87 TYR A O 1
ATOM 713 N N . LYS A 1 88 ? -16.830 -0.498 11.244 1.00 92.50 88 LYS A N 1
ATOM 714 C CA . LYS A 1 88 ? -17.522 -0.536 12.538 1.00 92.50 88 LYS A CA 1
ATOM 715 C C . LYS A 1 88 ? -16.543 -0.170 13.652 1.00 92.50 88 LYS A C 1
ATOM 717 O O . LYS A 1 88 ? -15.351 -0.070 13.423 1.00 92.50 88 LYS A O 1
ATOM 722 N N . GLU A 1 89 ? -17.041 0.027 14.864 1.00 91.44 89 GLU A N 1
ATOM 723 C CA . GLU A 1 89 ? -16.158 0.123 16.026 1.00 91.44 89 GLU A CA 1
ATOM 724 C C . GLU A 1 89 ? -15.442 -1.220 16.255 1.00 91.44 89 GLU A C 1
ATOM 726 O O . GLU A 1 89 ? -16.089 -2.276 16.249 1.00 91.44 89 GLU A O 1
ATOM 731 N N . GLY A 1 90 ? -14.123 -1.178 16.458 1.00 91.44 90 GLY A N 1
ATOM 732 C CA . GLY A 1 90 ? -13.298 -2.345 16.764 1.00 91.44 90 GLY A CA 1
ATOM 733 C C . GLY A 1 90 ? -11.918 -2.314 16.110 1.00 91.44 90 GLY A C 1
ATOM 734 O O . GLY A 1 90 ? -11.530 -1.341 15.465 1.00 91.44 90 GLY A O 1
ATOM 735 N N . ASP A 1 91 ? -11.182 -3.410 16.287 1.00 91.00 91 ASP A N 1
ATOM 736 C CA . ASP A 1 91 ? -9.866 -3.588 15.679 1.00 91.00 91 ASP A CA 1
ATOM 737 C C . ASP A 1 91 ? -9.992 -3.851 14.179 1.00 91.00 91 ASP A C 1
ATOM 739 O O . ASP A 1 91 ? -10.708 -4.759 13.744 1.00 91.00 91 ASP A O 1
ATOM 743 N N . HIS A 1 92 ? -9.221 -3.103 13.396 1.00 91.12 92 HIS A N 1
ATOM 744 C CA . HIS A 1 92 ? -9.226 -3.188 11.944 1.00 91.12 92 HIS A CA 1
ATOM 745 C C . HIS A 1 92 ? -7.826 -3.386 11.377 1.00 91.12 92 HIS A C 1
ATOM 747 O O . HIS A 1 92 ? -6.828 -2.905 11.916 1.00 91.12 92 HIS A O 1
ATOM 753 N N . THR A 1 93 ? -7.745 -4.092 10.247 1.00 90.81 93 THR A N 1
ATOM 754 C CA . THR A 1 93 ? -6.479 -4.276 9.526 1.00 90.81 93 THR A CA 1
ATOM 755 C C . THR A 1 93 ? -6.608 -3.834 8.078 1.00 90.81 93 THR A C 1
ATOM 757 O O . THR A 1 93 ? -7.482 -4.287 7.343 1.00 90.81 93 THR A O 1
ATOM 760 N N . PHE A 1 94 ? -5.687 -2.982 7.642 1.00 90.25 94 PHE A N 1
ATOM 761 C CA . PHE A 1 94 ? -5.538 -2.593 6.246 1.00 90.25 94 PHE A CA 1
ATOM 762 C C . PHE A 1 94 ? -4.217 -3.140 5.708 1.00 90.25 94 PHE A C 1
ATOM 764 O O . PHE A 1 94 ? -3.201 -3.111 6.403 1.00 90.25 94 PHE A O 1
ATOM 771 N N . ARG A 1 95 ? -4.225 -3.659 4.478 1.00 88.38 95 ARG A N 1
ATOM 772 C CA . ARG A 1 95 ? -3.002 -4.023 3.750 1.00 88.38 95 ARG A CA 1
ATOM 773 C C . ARG A 1 95 ? -3.098 -3.538 2.316 1.00 88.38 95 ARG A C 1
ATOM 775 O O . ARG A 1 95 ? -4.144 -3.710 1.691 1.00 88.38 95 ARG A O 1
ATOM 782 N N . SER A 1 96 ? -2.001 -3.020 1.783 1.00 87.50 96 SER A N 1
ATOM 783 C CA . SER A 1 96 ? -1.855 -2.684 0.369 1.00 87.50 96 SER A CA 1
ATOM 784 C C . SER A 1 96 ? -0.593 -3.318 -0.208 1.00 87.50 96 SER A C 1
ATOM 786 O O . SER A 1 96 ? 0.302 -3.745 0.517 1.00 87.50 96 SER A O 1
ATOM 788 N N . GLY A 1 97 ? -0.544 -3.445 -1.530 1.00 84.19 97 GLY A N 1
ATOM 789 C CA . GLY A 1 97 ? 0.633 -3.972 -2.202 1.00 84.19 97 GLY A CA 1
ATOM 790 C C . GLY A 1 97 ? 0.527 -3.954 -3.725 1.00 84.19 97 GLY A C 1
ATOM 791 O O . GLY A 1 97 ? -0.559 -3.785 -4.282 1.00 84.19 97 GLY A O 1
ATOM 792 N N . PRO A 1 98 ? 1.655 -4.102 -4.428 1.00 80.50 98 PRO A N 1
ATOM 793 C CA . PRO A 1 98 ? 1.669 -4.276 -5.877 1.00 80.50 98 PRO A CA 1
ATOM 794 C C . PRO A 1 98 ? 1.115 -5.660 -6.274 1.00 80.50 98 PRO A C 1
ATOM 796 O O . PRO A 1 98 ? 1.437 -6.658 -5.636 1.00 80.50 98 PRO A O 1
ATOM 799 N N . LYS A 1 99 ? 0.318 -5.744 -7.353 1.00 77.50 99 LYS A N 1
ATOM 800 C CA . LYS A 1 99 ? -0.150 -7.026 -7.934 1.00 77.50 99 LYS A CA 1
ATOM 801 C C . LYS A 1 99 ? 0.835 -7.633 -8.936 1.00 77.50 99 LYS A C 1
ATOM 803 O O . LYS A 1 99 ? 0.829 -8.842 -9.124 1.00 77.50 99 LYS A O 1
ATOM 808 N N . THR A 1 100 ? 1.700 -6.811 -9.542 1.00 67.81 100 THR A N 1
ATOM 809 C CA . THR A 1 100 ? 2.660 -7.161 -10.621 1.00 67.81 100 THR A CA 1
ATOM 810 C C . THR A 1 100 ? 2.015 -7.708 -11.910 1.00 67.81 100 THR A C 1
ATOM 812 O O . THR A 1 100 ? 1.281 -8.686 -11.885 1.00 67.81 100 THR A O 1
ATOM 815 N N . THR A 1 101 ? 2.342 -7.144 -13.084 1.00 57.47 101 THR A N 1
ATOM 816 C CA . THR A 1 101 ? 2.074 -7.794 -14.395 1.00 57.47 101 THR A CA 1
ATOM 817 C C . THR A 1 101 ? 3.202 -7.581 -15.415 1.00 57.47 101 THR A C 1
ATOM 819 O O . THR A 1 101 ? 2.933 -7.236 -16.569 1.00 57.47 101 THR A O 1
ATOM 822 N N . LYS A 1 102 ? 4.472 -7.764 -15.034 1.00 55.53 102 LYS A N 1
ATOM 823 C CA . LYS A 1 102 ? 5.580 -7.676 -16.008 1.00 55.53 102 LYS A CA 1
ATOM 824 C C . LYS A 1 102 ? 5.771 -8.958 -16.843 1.00 55.53 102 LYS A C 1
ATOM 826 O O . LYS A 1 102 ? 6.378 -8.902 -17.905 1.00 55.53 102 LYS A O 1
ATOM 831 N N . ASP A 1 103 ? 5.157 -10.077 -16.456 1.00 53.12 103 ASP A N 1
ATOM 832 C CA . ASP A 1 103 ? 5.429 -11.393 -17.065 1.00 53.12 103 ASP A CA 1
ATOM 833 C C . ASP A 1 103 ? 4.624 -11.758 -18.328 1.00 53.12 103 ASP A C 1
ATOM 835 O O . ASP A 1 103 ? 4.691 -12.896 -18.783 1.00 53.12 103 ASP A O 1
ATOM 839 N N . SER A 1 104 ? 3.872 -10.849 -18.960 1.00 46.94 104 SER A N 1
ATOM 840 C CA . SER A 1 104 ? 3.024 -11.263 -20.101 1.00 46.94 104 SER A CA 1
ATOM 841 C C . SER A 1 104 ? 3.639 -11.130 -21.502 1.00 46.94 104 SER A C 1
ATOM 843 O O . SER A 1 104 ? 3.048 -11.653 -22.445 1.00 46.94 104 SER A O 1
ATOM 845 N N . LEU A 1 105 ? 4.805 -10.489 -21.684 1.00 46.59 105 LEU A N 1
ATOM 846 C CA . LEU A 1 105 ? 5.335 -10.209 -23.038 1.00 46.59 105 LEU A CA 1
ATOM 847 C C . LEU A 1 105 ? 6.729 -10.768 -23.367 1.00 46.59 105 LEU A C 1
ATOM 849 O O . LEU A 1 105 ? 7.161 -10.612 -24.505 1.00 46.59 105 LEU A O 1
ATOM 853 N N . LEU A 1 106 ? 7.410 -11.458 -22.447 1.00 42.69 106 LEU A N 1
ATOM 854 C CA . LEU A 1 106 ? 8.733 -12.058 -22.710 1.00 42.69 106 LEU A CA 1
ATOM 855 C C . LEU A 1 106 ? 8.747 -13.595 -22.683 1.00 42.69 106 LEU A C 1
ATOM 857 O O . LEU A 1 106 ? 9.810 -14.199 -22.600 1.00 42.69 106 LEU A O 1
ATOM 861 N N . ASN A 1 107 ? 7.573 -14.224 -22.809 1.00 37.31 107 ASN A N 1
ATOM 862 C CA . ASN A 1 107 ? 7.440 -15.675 -22.969 1.00 37.31 107 ASN A CA 1
ATOM 863 C C . ASN A 1 107 ? 6.659 -16.062 -24.246 1.00 37.31 107 ASN A C 1
ATOM 865 O O . ASN A 1 107 ? 5.788 -16.934 -24.216 1.00 37.31 107 ASN A O 1
ATOM 869 N N . ARG A 1 108 ? 6.956 -15.390 -25.369 1.00 40.59 108 ARG A N 1
ATOM 870 C CA . ARG A 1 108 ? 6.618 -15.845 -26.727 1.00 40.59 108 ARG A CA 1
ATOM 871 C C . ARG A 1 108 ? 7.840 -15.832 -27.626 1.00 40.59 108 ARG A C 1
ATOM 873 O O . ARG A 1 108 ? 8.602 -14.847 -27.539 1.00 40.59 108 ARG A O 1
#

Radius of gyration: 25.01 Å; chains: 1; bounding box: 73×25×54 Å

Secondary structure (DSSP, 8-state):
-HHHHHHHHHHHHHHHHSS---S--PPPPPEEEEEE-S-SS----SEEEEEEEEE-SSS----EEEEETT---EEETT-SEEEEE-PPSS---EEEEE----TTSS--

Organism: NCBI:txid1184387

=== Feature glossary ===
The record interleaves many kinds of information about one protein. Here is each kind framed as the question it answers.

Q: Are the domains correctly placed relative to each other?
A: Predicted aligned error is AlphaFold's pairwise confidence. Unlike pLDDT (per-residue), PAE is per-residue-pair and captures whether two parts of the structure are correctly placed relative to each other. Units are ångströms of expected positional error.

Q: Which residues are in helices, strands, or loops?
A: Eight-state secondary structure (DSSP): H is the canonical α-helix, G the tighter 3₁₀-helix, I the wider π-helix; E/B are β-structure, T and S are turns and bends, and '-' is everything else. DSSP derives these from the pattern of main-chain N–H···O=C hydrogen bonds, not from the sequence.

Q: What if only a Cα trace is available?
A: P-SEA three-state annotation labels each residue as helix, strand, or coil based purely on the geometry of the Cα trace. It serves as a fallback when the full backbone (and thus DSSP) is unavailable.

Q: What are the backbone torsion angles?
A: φ (phi) and ψ (psi) are the two rotatable backbone dihedrals per residue: φ is the C(i-1)–N–Cα–C torsion, ψ is the N–Cα–C–N(i+1) torsion, both in degrees on (−180°, 180°]. α-helical residues cluster near (−60°, −45°); β-strand residues near (−120°, +130°). A Ramachandran plot is simply a scatter of (φ, ψ) for every residue.

Q: What known structures does this most resemble?
A: Structural nearest neighbors (via Foldseek easy-search vs the PDB). Reported per hit: target PDB id, E-value, and alignment TM-score. A TM-score above ~0.5 is the conventional threshold for 'same fold'.

Q: What family and function is it annotated with?
A: Database cross-references. InterPro integrates a dozen domain/family signature databases into unified entries with residue-range hits. GO terms attach function/process/location labels with evidence codes. CATH codes position the fold in a four-level structural taxonomy. Organism is the NCBI-taxonomy species name.

Q: Which residues are buried vs exposed?
A: Solvent accessibility: the surface area of each residue that a 1.4 Å water probe can touch, in Å². When only backbone atoms are present the absolute values are lower than full-atom SASA (side chains contribute most of the area) and are flagged as backbone-only.

Q: What do the diagnostic plots show?
A: Three diagnostic plots accompany the record. The Cα contact map visualizes the tertiary structure as a 2D adjacency matrix (8 Å cutoff, sequence-local contacts suppressed). The Ramachandran plot shows the distribution of backbone (φ, ψ) torsions, with points in the α and β basins reflecting secondary structure content. The PAE plot shows AlphaFold's inter-residue confidence as a color matrix.

Q: What is the amino-acid chain?
A: The amino-acid sequence is the protein's primary structure: the linear order of residues from the N-terminus to the C-terminus, written in one-letter code. Everything else here — the 3D coordinates, the secondary structure, the domain annotations — is ultimately a consequence of this string.

Q: What do the rendered images show?
A: The six renders are orthographic views along the three Cartesian axes in both directions. Representation (cartoon, sticks, or surface) and color scheme (sequence-rainbow or by-chain) vary across proteins so the training set covers all the common visualization conventions.

Q: Where is each backbone atom in 3D?
A: The mmCIF table is the protein's shape written out atom by atom. For each backbone N, Cα, C, and carbonyl O, it records an (x, y, z) coordinate triple in Å plus the residue type, chain letter, and residue number.

Q: How mobile is each atom in the crystal?
A: For experimental (PDB) structures, the B-factor (temperature factor) quantifies the positional spread of each atom in the crystal — a combination of thermal vibration and static disorder — in units of Å². High B-factors mark flexible loops or poorly resolved regions; low B-factors mark the rigid, well-ordered core.

Q: How big and how compact is the whole molecule?
A: Three whole-structure scalars: the radius of gyration (RMS distance of Cα from centroid, in Å), the count of Cα–Cα contacts (pairs closer than 8 Å and separated by more than four residues in sequence — i.e. tertiary, not local, contacts), and the bounding-box dimensions. Together they distinguish compact globular folds from extended fibres or disordered chains.

Q: What does the local fold look like, residue by residue?
A: A 3Di character summarizes, for each residue, the relative orientation of the Cα frame of its nearest spatial neighbor. Because it encodes fold topology rather than chemistry, 3Di alignments detect remote structural similarity that sequence alignment misses.

Q: How confident is the AlphaFold model at each residue?
A: For AlphaFold models, the B-factor field carries pLDDT — the model's own estimate of local accuracy on a 0–100 scale. Regions with pLDDT<50 should be treated as essentially unmodeled; they often corres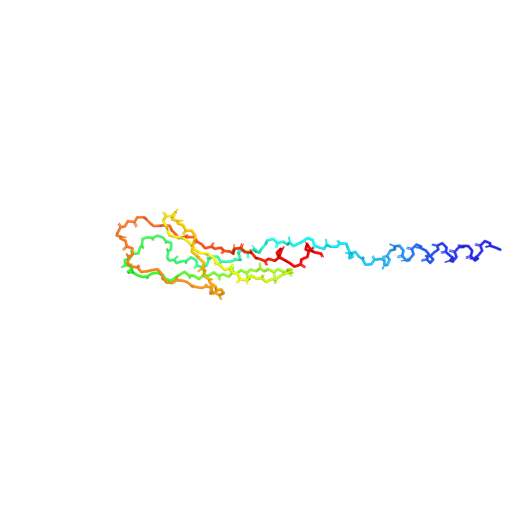pond to intrinsically di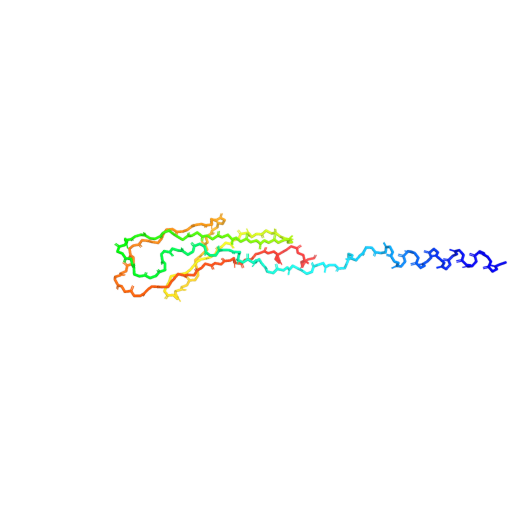sordered segments.